Protein AF-A0AAV4IJC2-F1 (afdb_monomer)

pLDDT: mean 77.38, std 20.12, range [32.78, 97.5]

Mean predicted aligned error: 14.19 Å

Nearest PDB structures (foldseek):
  4u7b-assembly2_G-2  TM=8.062E-01  e=4.100E-01  Drosophila mauritiana
  8yt8-assembly1_D  TM=2.333E-01  e=2.325E+00  Mus musculus
  9c3c-assembly1_d  TM=2.415E-01  e=8.264E+00  Oryctolagus cuniculus

Foldseek 3Di:
DDDDDDDDPPPPPDDDQDPDDDDPPDDRDDDPDDDPDQPDWDWDWDADPVGTQDTGTDPGPDDDDPVNVVCCCVPPVDDDD

Secondary structure (DSSP, 8-state):
-------------S-PPPS----TTSPPP--------TT---EEEEE-SS-EEEEEEPPTT----HHHHHHHIIIIISPP-

Organism: NCBI:txid1093978

Radius of gyration: 26.56 Å; Cα contacts (8 Å, |Δi|>4): 46; chains: 1; bounding box: 67×59×43 Å

InterPro domains:
  IPR001888 Transposase, type 1 [PF01359] (16-74)
  IPR036397 Ribonuclease H superfamily [G3DSA:3.30.420.10] (9-81)

Structure (mmCIF, N/CA/C/O backbone):
data_AF-A0AAV4IJC2-F1
#
_entry.id   AF-A0AAV4IJC2-F1
#
loop_
_atom_site.group_PDB
_atom_site.id
_atom_site.type_symbol
_atom_site.label_atom_id
_atom_site.label_alt_id
_atom_site.label_comp_id
_atom_site.label_asym_id
_atom_site.label_entity_id
_atom_site.label_seq_id
_atom_site.pdbx_PDB_ins_code
_atom_site.Cartn_x
_atom_site.Cartn_y
_atom_site.Cartn_z
_atom_site.occupancy
_atom_site.B_iso_or_equiv
_atom_site.auth_seq_id
_atom_site.auth_comp_id
_atom_site.auth_asym_id
_atom_site.auth_atom_id
_atom_site.pdbx_PDB_model_num
ATOM 1 N N . MET A 1 1 ? 50.280 -51.083 -29.060 1.00 34.88 1 MET A N 1
ATOM 2 C CA . MET A 1 1 ? 48.977 -50.386 -29.114 1.00 34.88 1 MET A CA 1
ATOM 3 C C . MET A 1 1 ? 48.795 -49.626 -27.810 1.00 34.88 1 MET A C 1
ATOM 5 O O . MET A 1 1 ? 48.712 -50.262 -26.770 1.00 34.88 1 MET A O 1
ATOM 9 N N . ARG A 1 2 ? 48.852 -48.290 -27.832 1.00 32.78 2 ARG A N 1
ATOM 10 C CA . ARG A 1 2 ? 48.571 -47.457 -26.652 1.00 32.78 2 ARG A CA 1
ATOM 11 C C . ARG A 1 2 ? 47.096 -47.065 -26.703 1.00 32.78 2 ARG A C 1
ATOM 13 O O . ARG A 1 2 ? 46.688 -46.402 -27.650 1.00 32.78 2 ARG A O 1
ATOM 20 N N . LEU A 1 3 ? 46.317 -47.506 -25.719 1.00 39.06 3 LEU A N 1
ATOM 21 C CA . LEU A 1 3 ? 44.953 -47.033 -25.491 1.00 39.06 3 LEU A CA 1
ATOM 22 C C . LEU A 1 3 ? 45.044 -45.565 -25.057 1.00 39.06 3 LEU A C 1
ATOM 24 O O . LEU A 1 3 ? 45.611 -45.260 -24.010 1.00 39.06 3 LEU A O 1
ATOM 28 N N . GLY A 1 4 ? 44.574 -44.655 -25.908 1.00 39.81 4 GLY A N 1
ATOM 29 C CA . GLY A 1 4 ? 44.495 -43.234 -25.594 1.00 39.81 4 GLY A CA 1
ATOM 30 C C . GLY A 1 4 ? 43.374 -42.976 -24.592 1.00 39.81 4 GLY A C 1
ATOM 31 O O . GLY A 1 4 ? 42.226 -43.336 -24.838 1.00 39.81 4 GLY A O 1
ATOM 32 N N . CYS A 1 5 ? 43.714 -42.356 -23.463 1.00 39.38 5 CYS A N 1
ATOM 33 C CA . CYS A 1 5 ? 42.752 -41.773 -22.535 1.00 39.38 5 CYS A CA 1
ATOM 34 C C . CYS A 1 5 ? 41.899 -40.730 -23.272 1.00 39.38 5 CYS A C 1
ATOM 36 O O . CYS A 1 5 ? 42.453 -39.818 -23.882 1.00 39.38 5 CYS A O 1
ATOM 38 N N . ILE A 1 6 ? 40.572 -40.843 -23.198 1.00 47.06 6 ILE A N 1
ATOM 39 C CA . ILE A 1 6 ? 39.635 -39.838 -23.716 1.00 47.06 6 ILE A CA 1
ATOM 40 C C . ILE A 1 6 ? 39.608 -3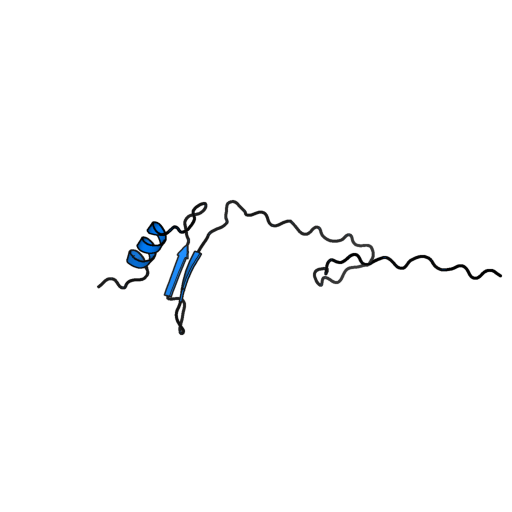8.670 -22.714 1.00 47.06 6 ILE A C 1
ATOM 42 O O . ILE A 1 6 ? 39.166 -38.874 -21.580 1.00 47.06 6 ILE A O 1
ATOM 46 N N . PRO A 1 7 ? 40.075 -37.456 -23.061 1.00 38.50 7 PRO A N 1
ATOM 47 C CA . PRO A 1 7 ? 39.984 -36.315 -22.167 1.00 38.50 7 PRO A CA 1
ATOM 48 C C . PRO A 1 7 ? 38.661 -35.590 -22.431 1.00 38.50 7 PRO A C 1
ATOM 50 O O . PRO A 1 7 ? 38.411 -35.149 -23.549 1.00 38.50 7 PRO A O 1
ATOM 53 N N . GLY A 1 8 ? 37.804 -35.444 -21.418 1.00 41.50 8 GLY A N 1
ATOM 54 C CA . GLY A 1 8 ? 36.599 -34.630 -21.602 1.00 41.50 8 GLY A CA 1
ATOM 55 C C . GLY A 1 8 ? 35.493 -34.774 -20.568 1.00 41.50 8 GLY A C 1
ATOM 56 O O . GLY A 1 8 ? 34.328 -34.717 -20.940 1.00 41.50 8 GLY A O 1
ATOM 57 N N . ILE A 1 9 ? 35.802 -34.933 -19.277 1.00 47.16 9 ILE A N 1
ATOM 58 C CA . ILE A 1 9 ? 34.795 -34.647 -18.245 1.00 47.16 9 ILE A CA 1
ATOM 59 C C . ILE A 1 9 ? 34.711 -33.122 -18.135 1.00 47.16 9 ILE A C 1
ATOM 61 O O . ILE A 1 9 ? 35.480 -32.484 -17.412 1.00 47.16 9 ILE A O 1
ATOM 65 N N . LEU A 1 10 ? 33.806 -32.527 -18.913 1.00 44.62 10 LEU A N 1
ATOM 66 C CA . LEU A 1 10 ? 33.410 -31.135 -18.750 1.00 44.62 10 LEU A CA 1
ATOM 67 C C . LEU A 1 10 ? 32.838 -30.969 -17.338 1.00 44.62 10 LEU A C 1
ATOM 69 O O . LEU A 1 10 ? 31.771 -31.487 -17.011 1.00 44.62 10 LEU A O 1
ATOM 73 N N . LYS A 1 11 ? 33.581 -30.247 -16.490 1.00 43.69 11 LYS A N 1
ATOM 74 C CA . LYS A 1 11 ? 33.091 -29.720 -15.214 1.00 43.69 11 LYS A CA 1
ATOM 75 C C . LYS A 1 11 ? 31.786 -28.971 -15.478 1.00 43.69 11 LYS A C 1
ATOM 77 O O . LYS A 1 11 ? 31.809 -27.873 -16.029 1.00 43.69 11 LYS A O 1
ATOM 82 N N . GLN A 1 12 ? 30.664 -29.520 -15.026 1.00 47.03 12 GLN A N 1
ATOM 83 C CA . GLN A 1 12 ? 29.444 -28.740 -14.860 1.00 47.03 12 GLN A CA 1
ATOM 84 C C . GLN A 1 12 ? 29.654 -27.810 -13.660 1.00 47.03 12 GLN A C 1
ATOM 86 O O . GLN A 1 12 ? 29.369 -28.155 -12.514 1.00 47.03 12 GLN A O 1
ATOM 91 N N . SER A 1 13 ? 30.240 -26.636 -13.904 1.00 41.19 13 SER A N 1
ATOM 92 C CA . SER A 1 13 ? 30.250 -25.554 -12.922 1.00 41.19 13 SER A CA 1
ATOM 93 C C . SER A 1 13 ? 28.809 -25.103 -12.694 1.00 41.19 13 SER A C 1
ATOM 95 O O . SER A 1 13 ? 28.108 -24.742 -13.640 1.00 41.19 13 SER A O 1
ATOM 97 N N . GLY A 1 14 ? 28.375 -25.176 -11.438 1.00 48.19 14 GLY A N 1
ATOM 98 C CA . GLY A 1 14 ? 26.984 -25.055 -11.033 1.00 48.19 14 GLY A CA 1
ATOM 99 C C . GLY A 1 14 ? 26.289 -23.771 -11.485 1.00 48.19 14 GLY A C 1
ATOM 100 O O . GLY A 1 14 ? 26.786 -22.662 -11.317 1.00 48.19 14 GLY A O 1
ATOM 101 N N . SER A 1 15 ? 25.088 -23.954 -12.022 1.00 51.56 15 SER A N 1
ATOM 102 C CA . SER A 1 15 ? 23.996 -22.983 -12.102 1.00 51.56 15 SER A CA 1
ATOM 103 C C . SER A 1 15 ? 22.831 -23.743 -12.728 1.00 51.56 15 SER A C 1
ATOM 105 O O . SER A 1 15 ? 22.865 -23.987 -13.931 1.00 51.56 15 SER A O 1
ATOM 107 N N . GLN A 1 16 ? 21.838 -24.159 -11.932 1.00 53.81 16 GLN A N 1
ATOM 108 C CA . GLN A 1 16 ? 20.635 -24.821 -12.454 1.00 53.81 16 GLN A CA 1
ATOM 109 C C . GLN A 1 16 ? 20.066 -23.999 -13.632 1.00 53.81 16 GLN A C 1
ATOM 111 O O . GLN A 1 16 ? 19.733 -22.817 -13.448 1.00 53.81 16 GLN A O 1
ATOM 116 N N . PRO A 1 17 ? 20.004 -24.551 -14.857 1.00 55.50 17 PRO A N 1
ATOM 117 C CA . PRO A 1 17 ? 19.305 -23.894 -15.944 1.00 55.50 17 PRO A CA 1
ATOM 118 C C . PRO A 1 17 ? 17.799 -23.958 -15.670 1.00 55.50 17 PRO A C 1
ATOM 120 O O . PRO A 1 17 ? 17.296 -24.892 -15.052 1.00 55.50 17 PRO A O 1
ATOM 123 N N . ASN A 1 18 ? 17.084 -22.920 -16.106 1.00 58.78 18 ASN A N 1
ATOM 124 C CA . ASN A 1 18 ? 15.630 -22.987 -16.205 1.00 58.78 18 ASN A CA 1
ATOM 125 C C . ASN A 1 18 ? 15.299 -24.202 -17.083 1.00 58.78 18 ASN A C 1
ATOM 127 O O . ASN A 1 18 ? 16.023 -24.432 -18.050 1.00 58.78 18 ASN A O 1
ATOM 131 N N . ALA A 1 19 ? 14.269 -24.973 -16.737 1.00 66.00 19 ALA A N 1
ATOM 132 C CA . ALA A 1 19 ? 13.871 -26.166 -17.480 1.00 66.00 19 ALA A CA 1
ATOM 133 C C . ALA A 1 19 ? 13.277 -25.785 -18.849 1.00 66.00 19 ALA A C 1
ATOM 135 O O . ALA A 1 19 ? 12.069 -25.801 -19.050 1.00 66.00 19 ALA A O 1
ATOM 136 N N . GLU A 1 20 ? 14.139 -25.388 -19.774 1.00 73.44 20 GLU A N 1
ATOM 137 C CA . GLU A 1 20 ? 13.850 -25.267 -21.195 1.00 73.44 20 GLU A CA 1
ATOM 138 C C . GLU A 1 20 ? 14.667 -26.354 -21.891 1.00 73.44 20 GLU A C 1
ATOM 140 O O . GLU A 1 20 ? 15.888 -26.410 -21.738 1.00 73.44 20 GLU A O 1
ATOM 145 N N . TRP A 1 21 ? 13.991 -27.245 -22.614 1.00 73.69 21 TRP A N 1
ATOM 146 C CA . TRP A 1 21 ? 14.652 -28.206 -23.491 1.00 73.69 21 TRP A CA 1
ATOM 147 C C . TRP A 1 21 ? 15.218 -27.444 -24.690 1.00 73.69 21 TRP A C 1
ATOM 149 O O . TRP A 1 21 ? 14.489 -26.670 -25.309 1.00 73.69 21 TRP A O 1
ATOM 159 N N . ARG A 1 22 ? 16.509 -27.623 -24.978 1.00 72.44 22 ARG A N 1
ATOM 160 C CA . ARG A 1 22 ? 17.217 -26.950 -26.076 1.00 72.44 22 ARG A CA 1
ATOM 161 C C . ARG A 1 22 ? 18.129 -27.923 -26.803 1.00 72.44 22 ARG A C 1
ATOM 163 O O . ARG A 1 22 ? 18.612 -28.879 -26.190 1.00 72.44 22 ARG A O 1
ATOM 170 N N . ASP A 1 23 ? 18.374 -27.639 -28.076 1.00 80.12 23 ASP A N 1
ATOM 171 C CA . ASP A 1 23 ? 19.364 -28.359 -28.870 1.00 80.12 23 ASP A CA 1
ATOM 172 C C . ASP A 1 23 ? 20.784 -28.061 -28.363 1.00 80.12 23 ASP A C 1
ATOM 174 O O . ASP A 1 23 ? 21.057 -27.005 -27.788 1.00 80.12 23 ASP A O 1
ATOM 178 N N . PHE A 1 24 ? 21.700 -29.015 -28.552 1.00 76.38 24 PHE A N 1
ATOM 179 C CA . PHE A 1 24 ? 23.060 -28.965 -27.995 1.00 76.38 24 PHE A CA 1
ATOM 180 C C . PHE A 1 24 ? 23.870 -27.740 -28.458 1.00 76.38 24 PHE A C 1
ATOM 182 O O . PHE A 1 24 ? 24.684 -27.223 -27.694 1.00 76.38 24 PHE A O 1
ATOM 189 N N . ASP A 1 25 ? 23.616 -27.262 -29.679 1.00 83.31 25 ASP A N 1
ATOM 190 C CA . ASP A 1 25 ? 24.357 -26.165 -30.311 1.00 83.31 25 ASP A CA 1
ATOM 191 C C . ASP A 1 25 ? 23.758 -24.773 -30.037 1.00 83.31 25 ASP A C 1
ATOM 193 O O . ASP A 1 25 ? 24.323 -23.756 -30.451 1.00 83.31 25 ASP A O 1
ATOM 197 N N . GLU A 1 26 ? 22.624 -24.685 -29.334 1.00 79.25 26 GLU A N 1
ATOM 198 C CA . GLU A 1 26 ? 21.996 -23.397 -29.053 1.00 79.25 26 GLU A CA 1
ATOM 199 C C . GLU A 1 26 ? 22.684 -22.656 -27.894 1.00 79.25 26 GLU A C 1
ATOM 201 O O . GLU A 1 26 ? 22.880 -23.213 -26.806 1.00 79.25 26 GLU A O 1
ATOM 206 N N . PRO A 1 27 ? 23.002 -21.356 -28.053 1.00 80.38 27 PRO A N 1
ATOM 207 C CA . PRO A 1 27 ? 23.571 -20.576 -26.967 1.00 80.38 27 PRO A CA 1
ATOM 208 C C . PRO A 1 27 ? 22.574 -20.448 -25.808 1.00 80.38 27 PRO A C 1
ATOM 210 O O . PRO A 1 27 ? 21.360 -20.305 -25.993 1.00 80.38 27 PRO A O 1
ATOM 213 N N . ARG A 1 28 ? 23.102 -20.434 -24.577 1.00 77.12 28 ARG A N 1
ATOM 214 C CA . ARG A 1 28 ? 22.295 -20.182 -23.376 1.00 77.12 28 ARG A CA 1
ATOM 215 C C . ARG A 1 28 ? 21.586 -18.827 -23.524 1.00 77.12 28 ARG A C 1
ATOM 217 O O . ARG A 1 28 ? 22.262 -17.832 -23.785 1.00 77.12 28 ARG A O 1
ATOM 224 N N . PRO A 1 29 ? 20.267 -18.748 -23.280 1.00 78.38 29 PRO A N 1
ATOM 225 C CA . PRO A 1 29 ? 19.557 -17.482 -23.345 1.00 78.38 29 PRO A CA 1
ATOM 226 C C . PRO A 1 29 ? 20.096 -16.561 -22.253 1.00 78.38 29 PRO A C 1
ATOM 228 O O . PRO A 1 29 ? 20.257 -16.968 -21.092 1.00 78.38 29 PRO A O 1
ATOM 231 N N . GLU A 1 30 ? 20.371 -15.310 -22.609 1.00 82.38 30 GLU A N 1
ATOM 232 C CA . GLU A 1 30 ? 20.779 -14.327 -21.621 1.00 82.38 30 GLU A CA 1
ATOM 233 C C . GLU A 1 30 ? 19.593 -14.029 -20.700 1.00 82.38 30 GLU A C 1
ATOM 235 O O . GLU A 1 30 ? 18.565 -13.483 -21.103 1.00 82.38 30 GLU A O 1
ATOM 240 N N . LYS A 1 31 ? 19.722 -14.400 -19.423 1.00 82.56 31 LYS A N 1
ATOM 241 C CA . LYS A 1 31 ? 18.753 -13.984 -18.412 1.00 82.56 31 LYS A CA 1
ATOM 242 C C . LYS A 1 31 ? 18.906 -12.480 -18.216 1.00 82.56 31 LYS A C 1
ATOM 244 O O . LYS A 1 31 ? 19.894 -12.034 -17.631 1.00 82.56 31 LYS A O 1
ATOM 249 N N . VAL A 1 32 ? 17.903 -11.710 -18.637 1.00 83.06 32 VAL A N 1
ATOM 250 C CA . VAL A 1 32 ? 17.844 -10.274 -18.349 1.00 83.06 32 VAL A CA 1
ATOM 251 C C . VAL A 1 32 ? 17.942 -10.073 -16.837 1.00 83.06 32 VAL A C 1
ATOM 253 O O . VAL A 1 32 ? 17.118 -10.568 -16.060 1.00 83.06 32 VAL A O 1
ATOM 256 N N . ARG A 1 33 ? 18.970 -9.342 -16.400 1.00 82.50 33 ARG A N 1
ATOM 257 C CA . ARG A 1 33 ? 19.147 -9.007 -14.985 1.00 82.50 33 ARG A CA 1
ATOM 258 C C . ARG A 1 33 ? 18.047 -8.038 -14.568 1.00 82.50 33 ARG A C 1
ATOM 260 O O . ARG A 1 33 ? 17.971 -6.919 -15.075 1.00 82.50 33 ARG A O 1
ATOM 267 N N . ARG A 1 34 ? 17.208 -8.450 -13.614 1.00 81.31 34 ARG A N 1
ATOM 268 C CA . ARG A 1 34 ? 16.190 -7.573 -13.026 1.00 81.31 34 ARG A CA 1
ATOM 269 C C . ARG A 1 34 ? 16.888 -6.413 -12.314 1.00 81.31 34 ARG A C 1
ATOM 271 O O . ARG A 1 34 ? 17.524 -6.615 -11.284 1.00 81.31 34 ARG A O 1
ATOM 278 N N . LYS A 1 35 ? 16.765 -5.201 -12.853 1.00 81.44 35 LYS A N 1
ATOM 279 C CA . LYS A 1 35 ? 17.060 -3.970 -12.111 1.00 81.44 35 LYS A CA 1
ATOM 280 C C . LYS A 1 35 ? 15.804 -3.551 -11.355 1.00 81.44 35 LYS A C 1
ATOM 282 O O . LYS A 1 35 ? 14.691 -3.783 -11.828 1.00 81.44 35 LYS A O 1
ATOM 287 N N . GLN A 1 36 ? 15.968 -2.934 -10.188 1.00 70.75 36 GLN A N 1
ATOM 288 C CA . GLN A 1 36 ? 14.857 -2.272 -9.512 1.00 70.75 36 GLN A CA 1
ATOM 289 C C . GLN A 1 36 ? 14.391 -1.119 -10.410 1.00 70.75 36 GLN A C 1
ATOM 291 O O . GLN A 1 36 ? 15.050 -0.089 -10.496 1.00 70.75 36 GLN A O 1
ATOM 296 N N . GLY A 1 37 ? 13.314 -1.349 -11.162 1.00 74.88 37 GLY A N 1
ATOM 297 C CA . GLY A 1 37 ? 12.800 -0.379 -12.121 1.00 74.88 37 GLY A CA 1
ATOM 298 C C . GLY A 1 37 ? 12.227 0.850 -11.422 1.00 74.88 37 GLY A C 1
ATOM 299 O O . GLY A 1 37 ? 1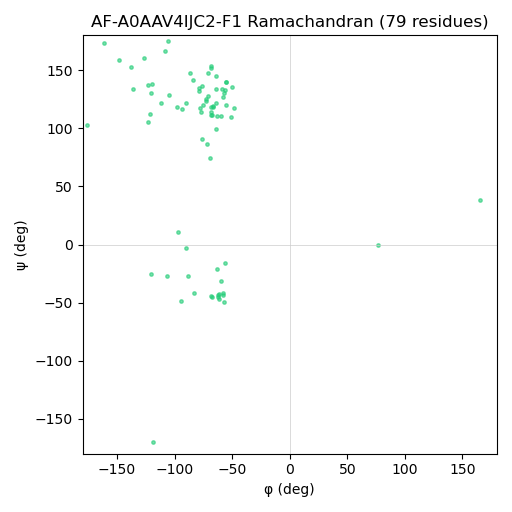1.727 0.754 -10.299 1.00 74.88 37 GLY A O 1
ATOM 300 N N . ALA A 1 38 ? 12.232 1.986 -12.124 1.00 76.81 38 ALA A N 1
ATOM 301 C CA . ALA A 1 38 ? 11.603 3.232 -11.672 1.00 76.81 38 ALA A CA 1
ATOM 302 C C . ALA A 1 38 ? 10.100 3.074 -11.354 1.00 76.81 38 ALA A C 1
ATOM 304 O O . ALA A 1 38 ? 9.523 3.903 -10.664 1.00 76.81 38 ALA A O 1
ATOM 305 N N . LEU A 1 39 ? 9.481 1.986 -11.823 1.00 83.44 39 LEU A N 1
ATOM 306 C CA . LEU A 1 39 ? 8.071 1.653 -11.631 1.00 83.44 39 LEU A CA 1
ATOM 307 C C . LEU A 1 39 ? 7.817 0.682 -10.468 1.00 83.44 39 LEU A C 1
ATOM 309 O O . LEU A 1 39 ? 6.719 0.143 -10.352 1.00 83.44 39 LEU A O 1
ATOM 313 N N . LYS A 1 40 ? 8.806 0.397 -9.609 1.00 88.94 40 LYS A N 1
ATOM 314 C CA . LYS A 1 40 ? 8.562 -0.450 -8.433 1.00 88.94 40 LYS A CA 1
ATOM 315 C C . LYS A 1 40 ? 7.617 0.272 -7.466 1.00 88.94 40 LYS A C 1
ATOM 317 O O . LYS A 1 40 ? 7.974 1.302 -6.899 1.00 88.94 40 LYS A O 1
ATOM 322 N N . VAL A 1 41 ? 6.451 -0.326 -7.229 1.00 91.44 41 VAL A N 1
ATOM 323 C CA . VAL A 1 41 ? 5.445 0.152 -6.270 1.00 91.44 41 VAL A CA 1
ATOM 324 C C . VAL A 1 41 ? 5.483 -0.730 -5.023 1.00 91.44 41 VAL A C 1
ATOM 326 O O . VAL A 1 41 ? 5.412 -1.954 -5.123 1.00 91.44 41 VAL A O 1
ATOM 329 N N . MET A 1 42 ? 5.580 -0.126 -3.839 1.00 94.19 42 MET A N 1
ATOM 330 C CA . MET A 1 42 ? 5.377 -0.835 -2.572 1.00 94.19 42 MET A CA 1
ATOM 331 C C . MET A 1 42 ? 3.873 -0.892 -2.271 1.00 94.19 42 MET A C 1
ATOM 333 O O . MET A 1 42 ? 3.155 0.056 -2.564 1.00 94.19 42 MET A O 1
ATOM 337 N N . HIS A 1 43 ? 3.366 -1.998 -1.732 1.00 95.44 43 HIS A N 1
ATOM 338 C CA . HIS A 1 43 ? 1.965 -2.113 -1.314 1.00 95.44 43 HIS A CA 1
ATOM 339 C C . HIS A 1 43 ? 1.888 -2.411 0.177 1.00 95.44 43 HIS A C 1
ATOM 341 O O . HIS A 1 43 ? 2.632 -3.248 0.684 1.00 95.44 43 HIS A O 1
ATOM 347 N N . MET A 1 44 ? 0.955 -1.752 0.857 1.00 95.75 44 MET A N 1
ATOM 348 C CA . MET A 1 44 ? 0.521 -2.118 2.198 1.00 95.75 44 MET A CA 1
ATOM 349 C C . MET A 1 44 ? -0.756 -2.945 2.073 1.00 95.75 44 MET A C 1
ATOM 351 O O . MET A 1 44 ? -1.759 -2.475 1.533 1.00 95.75 44 MET A O 1
ATOM 355 N N . ILE A 1 45 ? -0.696 -4.191 2.539 1.00 95.81 45 ILE A N 1
ATOM 356 C CA . ILE A 1 45 ? -1.813 -5.132 2.488 1.00 95.81 45 ILE A CA 1
ATOM 357 C C . ILE A 1 45 ? -2.148 -5.556 3.914 1.00 95.81 45 ILE A C 1
ATOM 359 O O . ILE A 1 45 ? -1.261 -5.954 4.667 1.00 95.81 45 ILE A O 1
ATOM 363 N 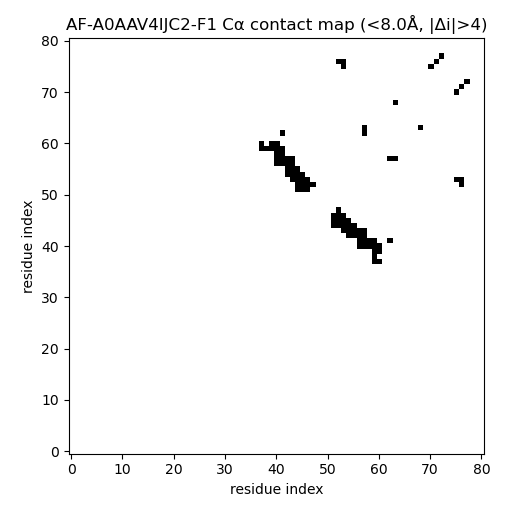N . SER A 1 46 ? -3.425 -5.481 4.272 1.00 94.19 46 SER A N 1
ATOM 364 C CA . SER A 1 46 ? -3.951 -5.998 5.540 1.00 94.19 46 SER A CA 1
ATOM 365 C C . SER A 1 46 ? -5.052 -7.006 5.237 1.00 94.19 46 SER A C 1
ATOM 367 O O . SER A 1 46 ? -5.855 -6.772 4.335 1.00 94.19 46 SER A O 1
ATOM 369 N N . PHE A 1 47 ? -5.076 -8.130 5.946 1.00 95.31 47 PHE A N 1
ATOM 370 C CA . PHE A 1 47 ? -5.995 -9.241 5.700 1.00 95.31 47 PHE A CA 1
ATOM 371 C C . PHE A 1 47 ? -6.341 -9.963 7.005 1.00 95.31 47 PHE A C 1
ATOM 373 O O . PHE A 1 47 ? -5.598 -9.858 7.982 1.00 95.31 47 PHE A O 1
ATOM 380 N N . ASP A 1 48 ? -7.462 -10.676 7.006 1.00 94.12 48 ASP A N 1
ATOM 381 C CA . ASP A 1 48 ? -7.867 -11.600 8.064 1.00 94.12 48 ASP A CA 1
ATOM 382 C C . ASP A 1 48 ? -8.008 -13.031 7.514 1.00 94.12 48 ASP A C 1
ATOM 384 O O . ASP A 1 48 ? -7.591 -13.328 6.393 1.00 94.12 48 ASP A O 1
ATOM 388 N N . MET A 1 49 ? -8.566 -13.939 8.321 1.00 96.06 49 MET A N 1
ATOM 389 C CA . MET A 1 49 ? -8.789 -15.338 7.932 1.00 96.06 49 MET A CA 1
ATOM 390 C C . MET A 1 49 ? -9.763 -15.492 6.761 1.00 96.06 49 MET A C 1
ATOM 392 O O . MET A 1 49 ? -9.760 -16.531 6.106 1.00 96.06 49 MET A O 1
ATOM 396 N N . ASN A 1 50 ? -10.600 -14.487 6.510 1.00 94.94 50 ASN A N 1
ATOM 397 C CA . ASN A 1 50 ? -11.622 -14.549 5.486 1.00 94.94 50 ASN A CA 1
ATOM 398 C C . ASN A 1 50 ? -11.100 -13.945 4.187 1.00 94.94 50 ASN A C 1
ATOM 400 O O . ASN A 1 50 ? -11.268 -14.559 3.137 1.00 94.94 50 ASN A O 1
ATOM 404 N N . ASN A 1 51 ? -10.500 -12.748 4.237 1.00 94.62 51 ASN A N 1
ATOM 405 C CA . ASN A 1 51 ? -10.161 -11.968 3.048 1.00 94.62 51 ASN A CA 1
ATOM 406 C C . ASN A 1 51 ? -9.101 -10.876 3.285 1.00 94.62 51 ASN A C 1
ATOM 408 O O . ASN A 1 51 ? -8.711 -10.534 4.398 1.00 94.62 51 ASN A O 1
ATOM 412 N N . VAL A 1 52 ? -8.676 -10.251 2.182 1.00 94.56 52 VAL A N 1
ATOM 413 C CA . VAL A 1 52 ? -7.907 -9.001 2.203 1.00 94.56 52 VAL A CA 1
ATOM 414 C C . VAL A 1 52 ? -8.822 -7.823 2.537 1.00 94.56 52 VAL A C 1
ATOM 416 O O . VAL A 1 52 ? -9.735 -7.517 1.773 1.00 94.56 52 VAL A O 1
ATOM 419 N N . ILE A 1 53 ? -8.518 -7.135 3.637 1.00 93.69 53 ILE A N 1
ATOM 420 C CA . ILE A 1 53 ? -9.247 -5.974 4.164 1.00 93.69 53 ILE A CA 1
ATOM 421 C C . ILE A 1 53 ? -8.802 -4.685 3.459 1.00 93.69 53 ILE A C 1
ATOM 423 O O . ILE A 1 53 ? -9.626 -3.846 3.110 1.00 93.69 53 ILE A O 1
ATOM 427 N N . LEU A 1 54 ? -7.495 -4.523 3.223 1.00 93.56 54 LEU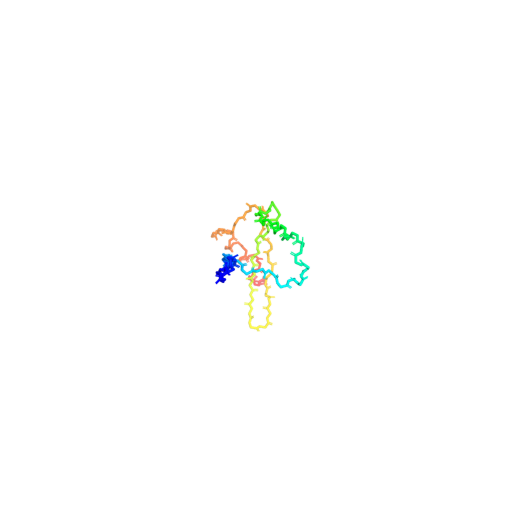 A N 1
ATOM 428 C CA . LEU A 1 54 ? -6.922 -3.320 2.617 1.00 93.56 54 LEU A CA 1
ATOM 429 C C . LEU A 1 54 ? -5.875 -3.688 1.567 1.00 93.56 54 LEU A C 1
ATOM 431 O O . LEU A 1 54 ? -4.983 -4.495 1.826 1.00 93.56 54 LEU A O 1
ATOM 435 N N . ARG A 1 55 ? -5.952 -3.040 0.402 1.00 95.19 55 ARG A N 1
ATOM 436 C CA . ARG A 1 55 ? -4.895 -3.009 -0.618 1.00 95.19 55 ARG A CA 1
ATOM 437 C C . ARG A 1 55 ? -4.549 -1.553 -0.889 1.00 95.19 55 ARG A C 1
ATOM 439 O O . ARG A 1 55 ? -5.330 -0.852 -1.526 1.00 95.19 55 ARG A O 1
ATOM 446 N N . TRP A 1 56 ? -3.408 -1.094 -0.389 1.00 95.94 56 TRP A N 1
ATOM 447 C CA . TRP A 1 56 ? -3.015 0.305 -0.507 1.00 95.94 56 TRP A CA 1
ATOM 448 C C . TRP A 1 56 ? -1.671 0.458 -1.234 1.00 95.94 56 TRP A C 1
ATOM 450 O O . TRP A 1 56 ? -0.640 0.050 -0.687 1.00 95.94 56 TRP A O 1
ATOM 460 N N . PRO A 1 57 ? -1.647 1.034 -2.453 1.00 95.56 57 PRO A N 1
ATOM 461 C CA . PRO A 1 57 ? -0.402 1.326 -3.147 1.00 95.56 57 PRO A CA 1
ATOM 462 C C . PRO A 1 57 ? 0.308 2.512 -2.483 1.00 95.56 57 PRO A C 1
ATOM 464 O O . PRO A 1 57 ? -0.242 3.604 -2.344 1.00 95.56 57 PRO A O 1
ATOM 467 N N . VAL A 1 58 ? 1.560 2.302 -2.093 1.00 94.56 58 VAL A N 1
ATOM 468 C CA . VAL A 1 58 ? 2.447 3.357 -1.603 1.00 94.56 58 VAL A CA 1
ATOM 469 C C . VAL A 1 58 ? 2.941 4.163 -2.811 1.00 94.56 58 VAL A C 1
ATOM 471 O O . VAL A 1 58 ? 3.317 3.554 -3.819 1.00 94.56 58 VAL A O 1
ATOM 474 N N . PRO A 1 59 ? 2.974 5.506 -2.739 1.00 94.06 59 PRO A N 1
ATOM 475 C CA . PRO A 1 59 ? 3.485 6.340 -3.820 1.00 94.06 59 PRO A CA 1
ATOM 476 C C . PRO A 1 59 ? 4.866 5.885 -4.308 1.00 94.06 59 PRO A C 1
ATOM 478 O O . PRO A 1 59 ? 5.755 5.574 -3.509 1.00 94.06 59 PRO A O 1
ATOM 481 N N . ILE A 1 60 ? 5.042 5.845 -5.629 1.00 93.25 60 ILE A N 1
ATOM 482 C CA . ILE A 1 60 ? 6.287 5.407 -6.272 1.00 93.25 60 ILE A CA 1
ATOM 483 C C . IL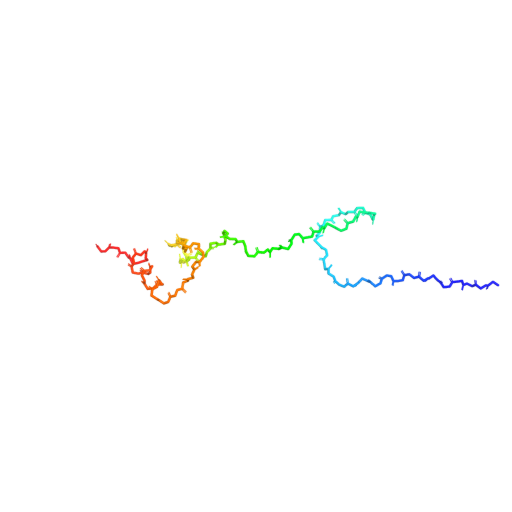E A 1 60 ? 7.468 6.225 -5.746 1.00 93.25 60 ILE A C 1
ATOM 485 O O . ILE A 1 60 ? 7.364 7.432 -5.540 1.00 93.25 60 ILE A O 1
ATOM 489 N N . GLY A 1 61 ? 8.598 5.555 -5.518 1.00 90.81 61 GLY A N 1
ATOM 490 C CA . GLY A 1 61 ? 9.818 6.194 -5.019 1.00 90.81 61 GLY A CA 1
ATOM 491 C C . GLY A 1 61 ? 9.795 6.524 -3.525 1.00 90.81 61 GLY A C 1
ATOM 492 O O . GLY A 1 61 ? 10.794 7.014 -3.006 1.00 90.81 61 GLY A O 1
ATOM 493 N N . THR A 1 62 ? 8.702 6.224 -2.818 1.00 92.00 62 THR A N 1
ATOM 494 C CA . THR A 1 62 ? 8.602 6.411 -1.365 1.00 92.00 62 THR A CA 1
ATOM 495 C C . THR A 1 62 ? 8.606 5.076 -0.619 1.00 92.00 62 THR A C 1
ATOM 497 O O . THR A 1 62 ? 8.470 4.001 -1.208 1.00 92.00 62 THR A O 1
ATOM 500 N N . THR A 1 63 ? 8.804 5.141 0.698 1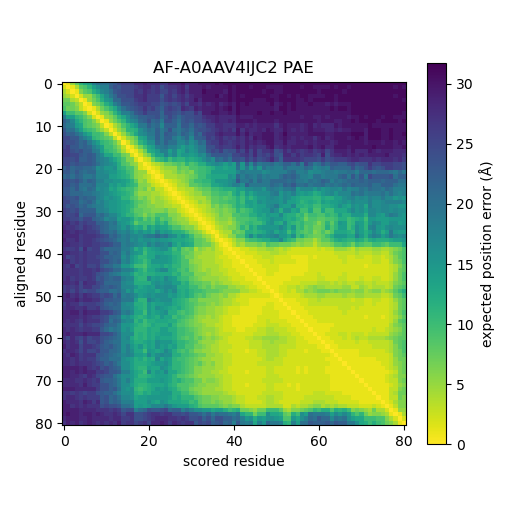.00 93.75 63 THR A N 1
ATOM 501 C CA . THR A 1 63 ? 8.749 3.989 1.603 1.00 93.75 63 THR A CA 1
ATOM 502 C C . THR A 1 63 ? 7.787 4.270 2.751 1.00 93.75 63 THR A C 1
ATOM 504 O O . THR A 1 63 ? 7.478 5.425 3.052 1.00 93.75 63 THR A O 1
ATOM 507 N N . ILE A 1 64 ? 7.328 3.215 3.416 1.00 95.50 64 ILE A N 1
ATOM 508 C CA . ILE A 1 64 ? 6.492 3.335 4.607 1.00 95.50 64 ILE A CA 1
ATOM 509 C C . ILE A 1 64 ? 7.392 3.679 5.796 1.00 95.50 64 ILE A C 1
ATOM 511 O O . ILE A 1 64 ? 8.251 2.893 6.188 1.00 95.50 64 ILE A O 1
ATOM 515 N N . ASN A 1 65 ? 7.173 4.849 6.390 1.00 96.69 65 ASN A N 1
ATOM 516 C CA . ASN A 1 65 ? 7.729 5.215 7.690 1.00 96.69 65 ASN A CA 1
ATOM 517 C C . ASN A 1 65 ? 6.636 5.161 8.775 1.00 96.69 65 ASN A C 1
ATOM 519 O O . ASN A 1 65 ? 5.459 4.948 8.478 1.00 96.69 65 ASN A O 1
ATOM 523 N N . ALA A 1 66 ? 7.015 5.375 10.038 1.00 97.50 66 ALA A N 1
ATOM 524 C CA . ALA A 1 66 ? 6.087 5.281 11.167 1.00 97.50 66 ALA A CA 1
ATOM 525 C C . ALA A 1 66 ? 4.885 6.240 11.045 1.00 97.50 66 ALA A C 1
ATOM 527 O O . ALA A 1 66 ? 3.747 5.852 11.310 1.00 97.50 66 ALA A O 1
ATOM 528 N N . GLN A 1 67 ? 5.119 7.480 10.604 1.00 96.94 67 GLN A N 1
ATOM 529 C CA . GLN A 1 67 ? 4.066 8.485 10.447 1.00 96.94 67 GLN A CA 1
ATOM 530 C C . GLN A 1 67 ? 3.094 8.117 9.320 1.00 96.94 67 GLN A C 1
ATOM 532 O O . GLN A 1 67 ? 1.878 8.179 9.505 1.00 96.94 67 GLN A O 1
ATOM 537 N N . TYR A 1 68 ? 3.623 7.697 8.170 1.00 95.88 68 TYR A N 1
ATOM 538 C CA . TYR A 1 68 ? 2.834 7.264 7.022 1.00 95.88 68 TYR A CA 1
ATOM 539 C C . TYR A 1 68 ? 1.996 6.032 7.368 1.00 95.88 68 TYR A C 1
ATOM 541 O O . TYR A 1 68 ? 0.797 6.011 7.105 1.00 95.88 68 TYR A O 1
ATOM 549 N N . TYR A 1 69 ? 2.600 5.045 8.033 1.00 95.81 69 TYR A N 1
ATOM 550 C CA . TYR A 1 69 ? 1.903 3.849 8.498 1.00 95.81 69 TYR A CA 1
ATOM 551 C C . TYR A 1 69 ? 0.731 4.198 9.419 1.00 95.81 69 TYR A C 1
ATOM 553 O O . TYR A 1 69 ? -0.396 3.761 9.185 1.00 95.81 69 TYR A O 1
ATOM 561 N N . LYS A 1 70 ? 0.969 5.053 10.425 1.00 95.62 70 LYS A N 1
ATOM 562 C CA . LYS A 1 70 ? -0.075 5.504 11.354 1.00 95.62 70 LYS A CA 1
ATOM 563 C C . LYS A 1 70 ? -1.232 6.179 10.615 1.00 95.62 70 LYS A C 1
ATOM 565 O O . LYS A 1 70 ? -2.384 5.868 10.908 1.00 95.62 70 LYS A O 1
ATOM 570 N N . LYS A 1 71 ? -0.926 7.041 9.642 1.00 94.06 71 LYS A N 1
ATOM 571 C CA . LYS A 1 71 ? -1.933 7.713 8.815 1.00 94.06 71 LYS A CA 1
ATOM 572 C C . LYS A 1 71 ? -2.767 6.712 8.012 1.00 94.06 71 LYS A C 1
ATOM 574 O O . LYS A 1 71 ? -3.988 6.784 8.044 1.00 94.06 71 LYS A O 1
ATOM 579 N N . VAL A 1 72 ? -2.135 5.737 7.354 1.00 93.88 72 VAL A N 1
ATOM 580 C CA . VAL A 1 72 ? -2.867 4.702 6.603 1.00 93.88 72 VAL A CA 1
ATOM 581 C C . VAL A 1 72 ? -3.774 3.889 7.528 1.00 93.88 72 VAL A C 1
ATOM 583 O O . VAL A 1 72 ? -4.931 3.657 7.191 1.00 93.88 72 VAL A O 1
ATOM 586 N N . LEU A 1 73 ? -3.306 3.504 8.718 1.00 93.50 73 LEU A N 1
ATOM 587 C CA . LEU A 1 73 ? -4.148 2.783 9.674 1.00 93.50 73 LEU A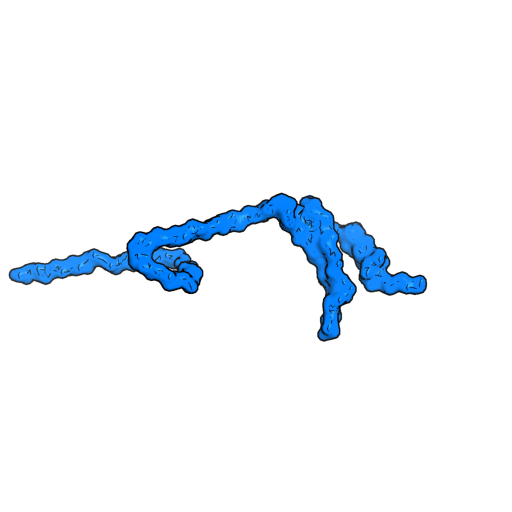 CA 1
ATOM 588 C C . LEU A 1 73 ? -5.353 3.608 10.140 1.00 93.50 73 LEU A C 1
ATOM 590 O O . LEU A 1 73 ? -6.455 3.073 10.233 1.00 93.50 73 LEU A O 1
ATOM 594 N N . GLN A 1 74 ? -5.146 4.889 10.443 1.00 93.00 74 GLN A N 1
ATOM 595 C CA . GLN A 1 74 ? -6.205 5.782 1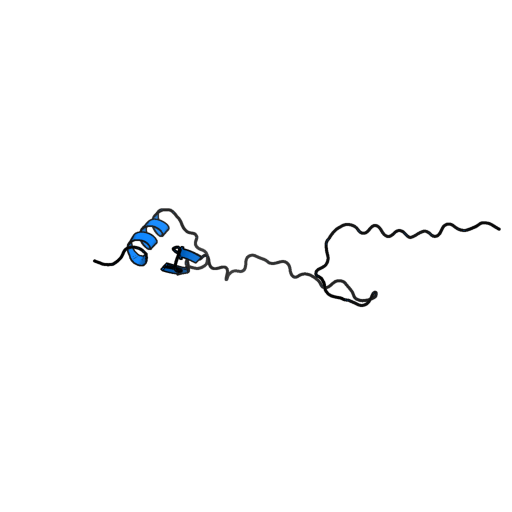0.914 1.00 93.00 74 GLN A CA 1
ATOM 596 C C . GLN A 1 74 ? -7.234 6.081 9.823 1.00 93.00 74 GLN A C 1
ATOM 598 O O . GLN A 1 74 ? -8.426 6.002 10.095 1.00 93.00 74 GLN A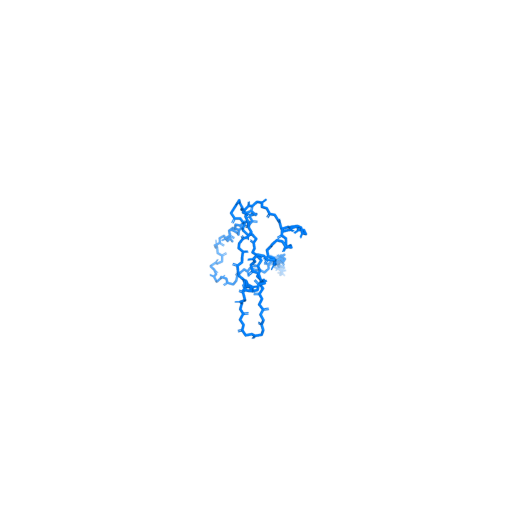 O 1
ATOM 603 N N . ASP A 1 75 ? -6.772 6.368 8.608 1.00 91.56 75 ASP A N 1
ATOM 604 C CA . ASP A 1 75 ? -7.626 6.864 7.528 1.00 91.56 75 ASP A CA 1
ATOM 605 C C . ASP A 1 75 ? -8.254 5.739 6.694 1.00 91.56 75 ASP A C 1
ATOM 607 O O . ASP A 1 75 ? -9.262 5.965 6.024 1.00 91.56 75 ASP A O 1
ATOM 611 N N . LYS A 1 76 ? -7.606 4.565 6.627 1.00 89.81 76 LYS A N 1
ATOM 612 C CA . LYS A 1 76 ? -7.961 3.493 5.676 1.00 89.81 76 LYS A CA 1
ATOM 613 C C . LYS A 1 76 ? -8.343 2.171 6.323 1.00 89.81 76 LYS A C 1
ATOM 615 O O . LYS A 1 76 ? -9.037 1.397 5.675 1.00 89.81 76 LYS A O 1
ATOM 620 N N . LEU A 1 77 ? -7.870 1.884 7.539 1.00 87.94 77 LEU A N 1
ATOM 621 C CA . LEU A 1 77 ? -8.130 0.596 8.193 1.00 87.94 77 LEU A CA 1
ATOM 622 C C . LEU A 1 77 ? -9.149 0.688 9.334 1.00 87.94 77 LEU A C 1
ATOM 624 O O . LEU A 1 77 ? -9.825 -0.296 9.623 1.00 87.94 77 LEU A O 1
ATOM 628 N N . ARG A 1 78 ? -9.281 1.842 9.994 1.00 79.06 78 ARG A N 1
ATOM 629 C CA . ARG A 1 78 ? -10.323 2.034 11.008 1.00 79.06 78 ARG A CA 1
ATOM 630 C C . ARG A 1 78 ? -11.670 2.305 10.323 1.00 79.06 78 ARG A C 1
ATOM 632 O O . ARG A 1 78 ? -11.702 3.124 9.407 1.00 79.06 78 ARG A O 1
ATOM 639 N N . PRO A 1 79 ? -12.769 1.659 10.753 1.00 63.81 79 PRO A N 1
ATOM 640 C CA . PRO A 1 79 ? -14.097 2.033 10.288 1.00 63.81 79 PRO A CA 1
ATOM 641 C C . PRO A 1 79 ? -14.359 3.505 10.631 1.00 63.81 79 PRO A C 1
ATOM 643 O O . PRO A 1 79 ? -14.070 3.937 11.749 1.00 63.81 79 PRO A O 1
ATOM 646 N N . ALA A 1 80 ? -14.882 4.271 9.670 1.00 56.47 80 ALA A N 1
ATOM 647 C CA . ALA A 1 80 ? -15.476 5.567 9.967 1.00 56.47 80 ALA A CA 1
ATOM 648 C C . ALA A 1 80 ? -16.739 5.296 10.793 1.00 56.47 80 ALA A C 1
ATOM 650 O O . ALA A 1 80 ? -17.604 4.544 10.343 1.00 56.47 80 ALA A O 1
ATOM 651 N N . PHE A 1 81 ? -16.767 5.812 12.021 1.00 48.81 81 PHE A N 1
ATOM 652 C CA . PHE A 1 81 ? -17.948 5.770 12.880 1.00 48.81 81 PHE A CA 1
ATOM 653 C C . PHE A 1 81 ? -19.106 6.540 12.246 1.00 48.81 81 PHE A C 1
ATOM 655 O O . PHE A 1 81 ? -18.827 7.599 11.634 1.00 48.81 81 PHE A O 1
#

Solvent-accessible surface area (backbone atoms only — not comparable to full-atom values): 5900 Å² total; per-residue (Å²): 138,84,85,77,82,85,85,75,86,74,78,79,76,88,70,87,70,76,96,65,93,74,64,91,86,60,78,80,78,81,75,80,77,85,67,94,53,91,79,54,65,51,71,53,74,44,64,61,98,86,48,78,77,40,83,43,80,44,62,68,87,60,79,87,46,73,69,58,48,53,48,48,44,61,75,70,68,47,80,84,129

Sequence (81 aa):
MRLGCIPGILKQSGSQPNAEWRDFDEPRPEKVRRKQGALKVMHMISFDMNNVILRWPVPIGTTINAQYYKKVLQDKLRPAF